Protein AF-A0A4U9HM57-F1 (afdb_monomer)

Structure (mmCIF, N/CA/C/O backbone):
data_AF-A0A4U9HM57-F1
#
_entry.id   AF-A0A4U9HM57-F1
#
loop_
_atom_site.group_PDB
_atom_site.id
_atom_site.type_symbol
_atom_site.label_atom_id
_atom_site.label_alt_id
_atom_site.label_comp_id
_atom_site.label_asym_id
_atom_site.label_entity_id
_atom_site.label_seq_id
_atom_site.pdbx_PDB_ins_code
_atom_site.Cartn_x
_atom_site.Cartn_y
_atom_site.Cartn_z
_atom_site.occupancy
_atom_site.B_iso_or_equiv
_atom_site.auth_seq_id
_atom_site.auth_comp_id
_atom_site.auth_asym_id
_atom_site.auth_atom_id
_atom_site.pdbx_PDB_model_num
ATOM 1 N N . MET A 1 1 ? -40.606 -4.405 15.744 1.00 51.44 1 MET A N 1
ATOM 2 C CA . MET A 1 1 ? -39.475 -4.597 16.677 1.00 51.44 1 MET A CA 1
ATOM 3 C C . MET A 1 1 ? -38.342 -5.224 15.889 1.00 51.44 1 MET A C 1
ATOM 5 O O . MET A 1 1 ? -38.521 -6.331 15.406 1.00 51.44 1 MET A O 1
ATOM 9 N N . ASN A 1 2 ? -37.229 -4.515 15.684 1.00 67.19 2 ASN A N 1
ATOM 10 C CA . ASN A 1 2 ? -36.085 -5.071 14.954 1.00 67.19 2 ASN A CA 1
ATOM 11 C C . ASN A 1 2 ? -35.020 -5.552 15.943 1.00 67.19 2 ASN A C 1
ATOM 13 O O . ASN A 1 2 ? -34.066 -4.830 16.264 1.00 67.19 2 ASN A O 1
ATOM 17 N N . ASP A 1 3 ? -35.185 -6.796 16.389 1.00 75.88 3 ASP A N 1
ATOM 18 C CA . ASP A 1 3 ? -34.184 -7.525 17.163 1.00 75.88 3 ASP A CA 1
ATOM 19 C C . ASP A 1 3 ? -33.108 -8.093 16.243 1.00 75.88 3 ASP A C 1
ATOM 21 O O . ASP A 1 3 ? -33.072 -9.262 15.871 1.00 75.88 3 ASP A O 1
ATOM 25 N N . LEU A 1 4 ? -32.189 -7.210 15.863 1.00 81.75 4 LEU A N 1
ATOM 26 C CA . LEU A 1 4 ? -30.934 -7.612 15.245 1.00 81.75 4 LEU A CA 1
ATOM 27 C C . LEU A 1 4 ? -30.013 -8.160 16.343 1.00 81.75 4 LEU A C 1
ATOM 29 O O . LEU A 1 4 ? -29.356 -7.387 17.051 1.00 81.75 4 LEU A O 1
ATOM 33 N N . ILE A 1 5 ? -30.008 -9.488 16.486 1.00 87.81 5 ILE A N 1
ATOM 34 C CA . ILE A 1 5 ? -29.186 -10.256 17.438 1.00 87.81 5 ILE A CA 1
ATOM 35 C C . ILE A 1 5 ? -27.691 -10.034 17.155 1.00 87.81 5 ILE A C 1
ATOM 37 O O . ILE A 1 5 ? -26.914 -9.743 18.065 1.00 87.81 5 ILE A O 1
ATOM 41 N N . ALA A 1 6 ? -27.291 -10.055 15.881 1.00 89.81 6 ALA A N 1
ATOM 42 C CA . ALA A 1 6 ? -25.943 -9.697 15.454 1.00 89.81 6 ALA A CA 1
ATOM 43 C C . ALA A 1 6 ? -25.877 -8.219 15.044 1.00 89.81 6 ALA A C 1
ATOM 45 O O . ALA A 1 6 ? -26.633 -7.749 14.192 1.00 89.81 6 ALA A O 1
ATOM 46 N N . ARG A 1 7 ? -24.938 -7.466 15.632 1.00 91.00 7 ARG A N 1
ATOM 47 C CA . ARG A 1 7 ? -24.706 -6.048 15.303 1.00 91.00 7 ARG A CA 1
ATOM 48 C C . ARG A 1 7 ? -23.231 -5.802 14.977 1.00 91.00 7 ARG A C 1
ATOM 50 O O . ARG A 1 7 ? -22.522 -5.243 15.816 1.00 91.00 7 ARG A O 1
ATOM 57 N N . PRO A 1 8 ? -22.770 -6.137 13.755 1.00 90.81 8 PRO A N 1
ATOM 58 C CA . PRO A 1 8 ? -21.363 -6.011 13.348 1.00 90.81 8 PRO A CA 1
ATOM 59 C C . PRO A 1 8 ? -20.782 -4.602 13.525 1.00 90.81 8 PRO A C 1
ATOM 61 O O . PRO A 1 8 ? -19.597 -4.427 13.791 1.00 90.81 8 PRO A O 1
ATOM 64 N N . ARG A 1 9 ? -21.632 -3.566 13.464 1.00 94.25 9 ARG A N 1
ATOM 65 C CA . ARG A 1 9 ? -21.219 -2.173 13.703 1.00 94.25 9 ARG A CA 1
ATOM 66 C C . ARG A 1 9 ? -20.659 -1.936 15.112 1.00 94.25 9 ARG A C 1
ATOM 68 O O . ARG A 1 9 ? -19.958 -0.949 15.296 1.00 94.25 9 ARG A O 1
ATOM 75 N N . ARG A 1 10 ? -20.927 -2.809 16.097 1.00 93.69 10 ARG A N 1
ATOM 76 C CA . ARG A 1 10 ? -20.396 -2.687 17.470 1.00 93.69 10 ARG A CA 1
ATOM 77 C C . ARG A 1 10 ? -18.866 -2.726 17.511 1.00 93.69 10 ARG A C 1
ATOM 79 O O . ARG A 1 10 ? -18.287 -1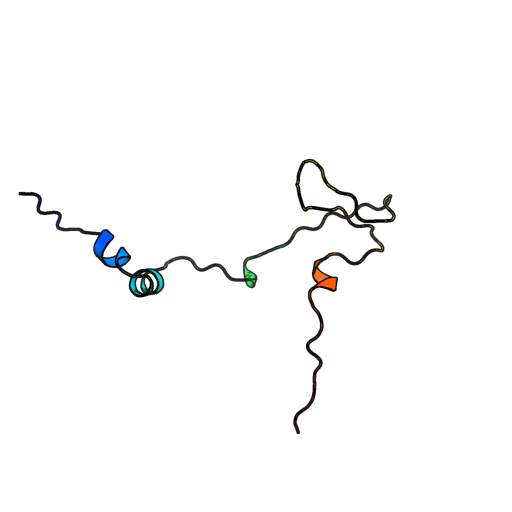.915 18.224 1.00 93.69 10 ARG A O 1
ATOM 86 N N . LEU A 1 11 ? -18.238 -3.578 16.702 1.00 94.50 11 LEU A N 1
ATOM 87 C CA . LEU A 1 11 ? -16.776 -3.700 16.615 1.00 94.50 11 LEU A CA 1
ATOM 88 C C . LEU A 1 11 ? -16.129 -2.607 15.742 1.00 94.50 11 LEU A C 1
ATOM 90 O O . LEU A 1 11 ? -14.917 -2.462 15.721 1.00 94.50 11 LEU A O 1
ATOM 94 N N . ARG A 1 12 ? -16.931 -1.784 15.047 1.00 95.44 12 ARG A N 1
ATOM 95 C CA . ARG A 1 12 ? -16.45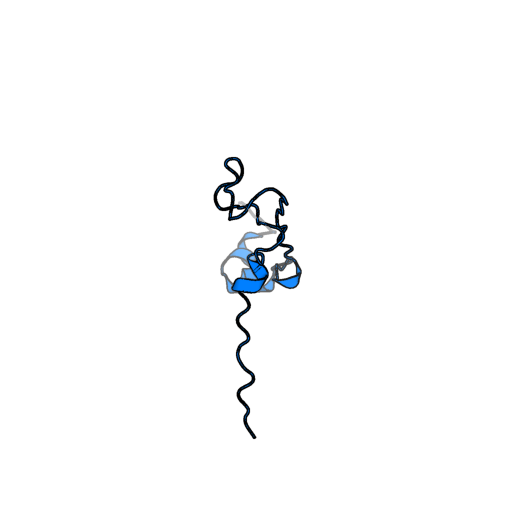7 -0.705 14.159 1.00 95.44 12 ARG A CA 1
ATOM 96 C C . ARG A 1 12 ? -16.653 0.701 14.745 1.00 95.44 12 ARG A C 1
ATOM 98 O O . ARG A 1 12 ? -16.565 1.681 14.012 1.00 95.44 12 ARG A O 1
ATOM 105 N N . LYS A 1 13 ? -16.965 0.809 16.045 1.00 96.06 13 LYS A N 1
ATOM 106 C CA . LYS A 1 13 ? -17.325 2.079 16.708 1.00 96.06 13 LYS A CA 1
ATOM 107 C C . LYS A 1 13 ? -16.153 3.038 16.918 1.00 96.06 13 LYS A C 1
ATOM 109 O O . LYS A 1 13 ? -16.368 4.243 16.897 1.00 96.06 13 LYS A O 1
ATOM 114 N N . SER A 1 14 ? -14.947 2.528 17.153 1.00 96.81 14 SER A N 1
ATOM 115 C CA . SER A 1 14 ? -13.760 3.348 17.412 1.00 96.81 14 SER A CA 1
ATOM 116 C C . SER A 1 14 ? -12.559 2.841 16.607 1.00 96.81 14 SER A C 1
ATOM 118 O O . SER A 1 14 ? -12.544 1.676 16.199 1.00 96.81 14 SER A O 1
ATOM 120 N N . PRO A 1 15 ? -11.543 3.686 16.358 1.00 96.62 15 PRO A N 1
ATOM 121 C CA . PRO A 1 15 ? -10.283 3.245 15.759 1.00 96.62 15 PRO A CA 1
ATOM 122 C C . PRO A 1 15 ? -9.613 2.110 16.548 1.00 96.62 15 PRO A C 1
ATOM 124 O O . PRO A 1 15 ? -9.206 1.128 15.945 1.00 96.62 15 PRO A O 1
ATOM 127 N N . ALA A 1 16 ? -9.601 2.187 17.884 1.00 96.94 16 ALA A N 1
ATOM 128 C CA . ALA A 1 16 ? -9.005 1.159 18.743 1.00 96.94 16 ALA A CA 1
ATOM 129 C C . ALA A 1 16 ? -9.695 -0.212 18.615 1.00 96.94 16 ALA A C 1
ATOM 131 O O . ALA A 1 16 ? -9.024 -1.235 18.544 1.00 96.94 16 ALA A O 1
ATOM 132 N N . LEU A 1 17 ? -11.033 -0.240 18.535 1.00 96.44 17 LEU A N 1
ATOM 133 C CA . LEU A 1 17 ? -11.770 -1.490 18.319 1.00 96.44 17 LEU A CA 1
ATOM 134 C C . LEU A 1 17 ? -11.539 -2.058 16.917 1.00 96.44 17 LEU A C 1
ATOM 136 O O . LEU A 1 17 ? -11.490 -3.269 16.765 1.00 96.44 17 LEU A O 1
ATOM 140 N N . ARG A 1 18 ? -11.372 -1.207 15.898 1.00 96.25 18 ARG A N 1
ATOM 141 C CA . ARG A 1 18 ? -11.045 -1.684 14.548 1.00 96.25 18 ARG A CA 1
ATOM 142 C C . ARG A 1 18 ? -9.652 -2.301 14.487 1.00 96.25 18 ARG A C 1
ATOM 144 O O . ARG A 1 18 ? -9.539 -3.377 13.928 1.00 96.25 18 ARG A O 1
ATOM 151 N N . ALA A 1 19 ? -8.657 -1.674 15.115 1.00 95.81 19 ALA A N 1
ATOM 152 C CA . ALA A 1 19 ? -7.289 -2.191 15.155 1.00 95.81 19 ALA A CA 1
ATOM 153 C C . ALA A 1 19 ? -7.180 -3.537 15.898 1.00 95.81 19 ALA A C 1
ATOM 155 O O . ALA A 1 19 ? -6.427 -4.408 15.489 1.00 95.81 19 ALA A O 1
ATOM 156 N N . LEU A 1 20 ? -7.957 -3.739 16.971 1.00 95.12 20 LEU A N 1
ATOM 157 C CA . LEU A 1 20 ? -7.939 -4.995 17.737 1.00 95.12 20 LEU A CA 1
ATOM 158 C C . LEU A 1 20 ? -8.562 -6.185 16.982 1.00 95.12 20 LEU A C 1
ATOM 160 O O . LEU A 1 20 ? -8.251 -7.332 17.284 1.00 95.12 20 LEU A O 1
ATOM 164 N N . PHE A 1 21 ? -9.458 -5.912 16.031 1.00 95.44 21 PHE A N 1
ATOM 165 C CA . PHE A 1 21 ? -10.159 -6.916 15.221 1.00 95.44 21 PHE A CA 1
ATOM 166 C C . PHE A 1 21 ? -9.766 -6.842 13.734 1.00 95.44 21 PHE A C 1
ATOM 168 O O . PHE A 1 21 ? -10.510 -7.314 12.876 1.00 95.44 21 PHE A O 1
ATOM 175 N N . GLU A 1 22 ? -8.640 -6.207 13.414 1.00 96.25 22 GLU A N 1
ATOM 176 C CA . GLU A 1 22 ? -8.094 -6.163 12.060 1.00 96.25 22 GLU A CA 1
ATOM 177 C C . GLU A 1 22 ? -7.467 -7.519 11.720 1.00 96.25 22 GLU A C 1
ATOM 179 O O . GLU A 1 22 ? -6.659 -8.047 12.479 1.00 96.25 22 GLU A O 1
ATOM 184 N N . GLU A 1 23 ? -7.869 -8.109 10.595 1.00 97.12 23 GLU A N 1
ATOM 185 C CA . GLU A 1 23 ? -7.433 -9.457 10.199 1.00 97.12 23 GLU A CA 1
ATOM 186 C C . GLU A 1 23 ? -6.193 -9.435 9.296 1.00 97.12 23 GLU A C 1
ATOM 188 O O . GLU A 1 23 ? -5.409 -10.383 9.296 1.00 97.12 23 GLU A O 1
ATOM 193 N N . THR A 1 24 ? -6.005 -8.353 8.538 1.00 96.31 24 THR A N 1
ATOM 194 C CA . THR A 1 24 ? -4.959 -8.233 7.519 1.00 96.31 24 THR A CA 1
ATOM 195 C C . THR A 1 24 ? -4.108 -7.014 7.808 1.00 96.31 24 THR A C 1
ATOM 197 O O . THR A 1 24 ? -4.631 -5.907 7.857 1.00 96.31 24 THR A O 1
ATOM 200 N N . THR A 1 25 ? -2.800 -7.204 7.929 1.00 95.94 25 THR A N 1
ATOM 201 C CA . THR A 1 25 ? -1.832 -6.115 8.056 1.00 95.94 25 THR A CA 1
ATOM 202 C C . THR A 1 25 ? -1.058 -5.949 6.751 1.00 95.94 25 THR A C 1
ATOM 204 O O . THR A 1 25 ? -0.869 -6.905 6.002 1.00 95.94 25 THR A O 1
ATOM 207 N N . LEU A 1 26 ? -0.627 -4.719 6.466 1.00 96.00 26 LEU A N 1
ATOM 208 C CA . LEU A 1 26 ? 0.273 -4.411 5.357 1.00 96.00 26 LEU A CA 1
ATOM 209 C C . LEU A 1 26 ? 1.529 -3.753 5.920 1.00 96.00 26 LEU A C 1
ATOM 211 O O . LEU A 1 26 ? 1.459 -2.731 6.603 1.00 96.00 26 LEU A O 1
ATOM 215 N N . THR A 1 27 ? 2.678 -4.340 5.626 1.00 96.31 27 THR A N 1
ATOM 216 C CA . THR A 1 27 ? 3.992 -3.885 6.074 1.00 96.31 27 THR A CA 1
ATOM 217 C C . THR A 1 27 ? 4.890 -3.589 4.877 1.00 96.31 27 THR A C 1
ATOM 219 O O . THR A 1 27 ? 4.610 -3.991 3.750 1.00 96.31 27 THR A O 1
ATOM 222 N N . LEU A 1 28 ? 6.010 -2.894 5.103 1.00 94.19 28 LEU A N 1
ATOM 223 C CA . LEU A 1 28 ? 6.996 -2.653 4.040 1.00 94.19 28 LEU A CA 1
ATOM 224 C C . LEU A 1 28 ? 7.565 -3.954 3.452 1.00 94.19 28 LEU A C 1
ATOM 226 O O . LEU A 1 28 ? 7.969 -3.959 2.295 1.00 94.19 28 LEU A O 1
ATOM 230 N N . ASN A 1 29 ? 7.558 -5.048 4.218 1.00 94.88 29 ASN A N 1
ATOM 231 C CA . ASN A 1 29 ? 8.047 -6.352 3.767 1.00 94.88 29 ASN A CA 1
ATOM 232 C C . ASN A 1 29 ? 7.126 -7.006 2.727 1.00 94.88 29 ASN A C 1
ATOM 234 O O . ASN A 1 29 ? 7.561 -7.906 2.014 1.00 94.88 29 ASN A O 1
ATOM 238 N N . ASP A 1 30 ? 5.880 -6.542 2.622 1.00 96.44 30 ASP A N 1
ATOM 239 C CA . ASP A 1 30 ? 4.893 -7.050 1.668 1.00 96.44 30 ASP A CA 1
ATOM 240 C C . ASP A 1 30 ? 4.955 -6.306 0.321 1.00 96.44 30 ASP A C 1
ATOM 242 O O . ASP A 1 30 ? 4.268 -6.669 -0.635 1.00 96.44 30 ASP A O 1
ATOM 246 N N . LEU A 1 31 ? 5.762 -5.241 0.232 1.00 94.69 31 LEU A N 1
ATOM 247 C CA . LEU A 1 31 ? 5.838 -4.374 -0.937 1.00 94.69 31 LEU A CA 1
ATOM 248 C C . LEU A 1 31 ? 7.045 -4.709 -1.815 1.00 94.69 31 LEU A C 1
ATOM 250 O O . LEU A 1 31 ? 8.184 -4.777 -1.358 1.00 94.69 31 LEU A O 1
ATOM 254 N N . VAL A 1 32 ? 6.794 -4.808 -3.121 1.00 92.06 32 VAL A N 1
ATOM 255 C CA . VAL A 1 32 ? 7.828 -4.896 -4.158 1.00 92.06 32 VAL A CA 1
ATOM 256 C C . VAL A 1 32 ? 7.665 -3.714 -5.103 1.00 92.06 32 VAL A C 1
ATOM 258 O O . VAL A 1 32 ? 6.589 -3.498 -5.659 1.00 92.06 32 VAL A O 1
ATOM 261 N N . LEU A 1 33 ? 8.739 -2.945 -5.298 1.00 90.81 33 LEU A N 1
ATOM 262 C CA . LEU A 1 33 ? 8.765 -1.825 -6.235 1.00 90.81 33 LEU A CA 1
ATOM 263 C C . LEU A 1 33 ? 9.395 -2.270 -7.565 1.00 90.81 33 LEU A C 1
ATOM 265 O O . LEU A 1 33 ? 10.623 -2.327 -7.652 1.00 90.81 33 LEU A O 1
ATOM 269 N N . PRO A 1 34 ? 8.604 -2.557 -8.616 1.00 89.88 34 PRO A N 1
ATOM 270 C CA . PRO A 1 34 ? 9.168 -2.806 -9.937 1.00 89.88 34 PRO A CA 1
ATOM 2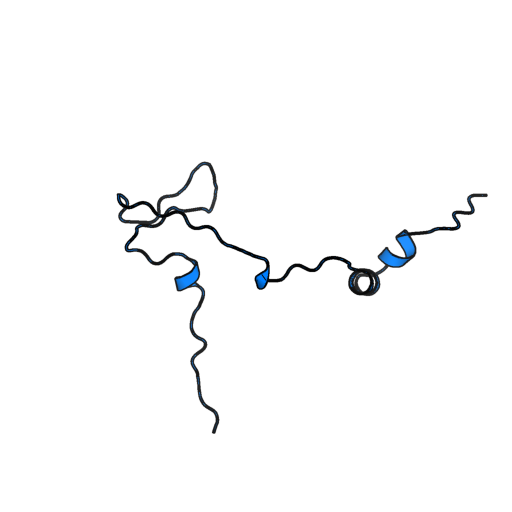71 C C . PRO A 1 34 ? 9.840 -1.534 -10.469 1.00 89.88 34 P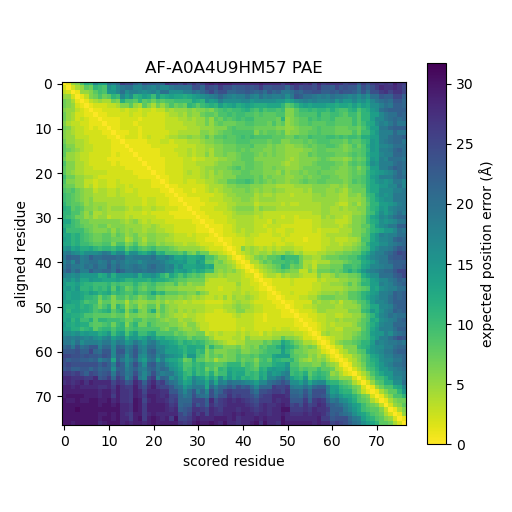RO A C 1
ATOM 273 O O . PRO A 1 34 ? 9.340 -0.425 -10.256 1.00 89.88 34 PRO A O 1
ATOM 276 N N . ILE A 1 35 ? 10.962 -1.696 -11.171 1.00 88.56 35 ILE A N 1
ATOM 277 C CA . ILE A 1 35 ? 11.690 -0.621 -11.859 1.00 88.56 35 ILE A CA 1
ATOM 278 C C . ILE A 1 35 ? 11.791 -0.944 -13.351 1.00 88.56 35 ILE A C 1
ATOM 280 O O . ILE A 1 35 ? 11.884 -2.112 -13.722 1.00 88.56 35 ILE A O 1
ATOM 284 N N . PHE A 1 36 ? 11.762 0.087 -14.195 1.00 88.88 36 PHE A N 1
ATOM 285 C CA . PHE A 1 36 ? 11.901 -0.047 -15.646 1.00 88.88 36 PHE A CA 1
ATOM 286 C C . PHE A 1 36 ? 13.301 0.409 -16.048 1.00 88.88 36 PHE A C 1
ATOM 288 O O . PHE A 1 36 ? 13.694 1.514 -15.681 1.00 88.88 36 PHE A O 1
A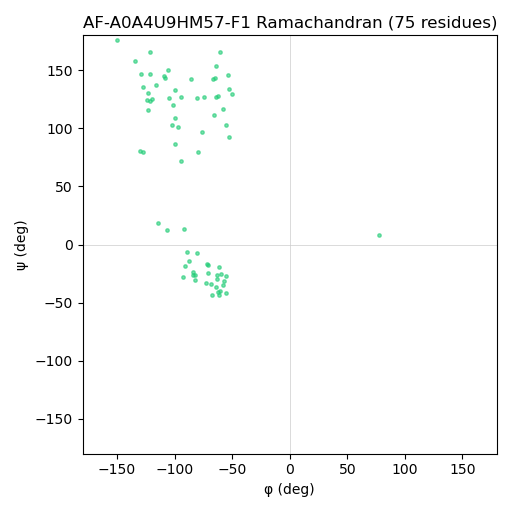TOM 295 N N . VAL A 1 37 ? 14.051 -0.433 -16.760 1.00 87.25 37 VAL A N 1
ATOM 296 C CA . VAL A 1 37 ? 15.418 -0.130 -17.207 1.00 87.25 37 VAL A CA 1
ATOM 297 C C . VAL A 1 37 ? 15.479 -0.259 -18.725 1.00 87.25 37 VAL A C 1
ATOM 299 O O . VAL A 1 37 ? 15.019 -1.263 -19.264 1.00 87.25 37 VAL A O 1
ATOM 302 N N . GLU A 1 38 ? 16.023 0.753 -19.395 1.00 87.12 38 GLU A N 1
ATOM 303 C CA . GLU A 1 38 ? 16.195 0.816 -20.851 1.00 87.12 38 GLU A CA 1
ATOM 304 C C . GLU A 1 38 ? 17.670 1.149 -21.146 1.00 87.12 38 GLU A C 1
ATOM 306 O O . GLU A 1 38 ? 18.274 1.971 -20.456 1.00 87.12 38 GLU A O 1
ATOM 311 N N . GLU A 1 39 ? 18.289 0.457 -22.108 1.00 82.25 39 GLU A N 1
ATOM 312 C CA . GLU A 1 39 ? 19.728 0.612 -22.393 1.00 82.25 39 GLU A CA 1
ATOM 313 C C . GLU A 1 39 ? 20.031 1.823 -23.284 1.00 82.25 39 GLU A C 1
ATOM 315 O O . GLU A 1 39 ? 21.118 2.382 -23.205 1.00 82.25 39 GLU A O 1
ATOM 320 N N . GLU A 1 40 ? 19.066 2.244 -24.101 1.00 81.44 40 GLU A N 1
ATOM 321 C CA . GLU A 1 40 ? 19.232 3.294 -25.116 1.00 81.44 40 GLU A CA 1
ATOM 322 C C . GLU A 1 40 ? 18.871 4.701 -24.606 1.00 81.44 40 GLU A C 1
ATOM 324 O O . GLU A 1 40 ? 18.681 5.620 -25.401 1.00 81.44 40 GLU A O 1
ATOM 329 N N . ILE A 1 41 ? 18.728 4.878 -23.288 1.00 82.06 41 ILE A N 1
ATOM 330 C CA . ILE A 1 41 ? 18.415 6.178 -22.685 1.00 82.06 41 ILE A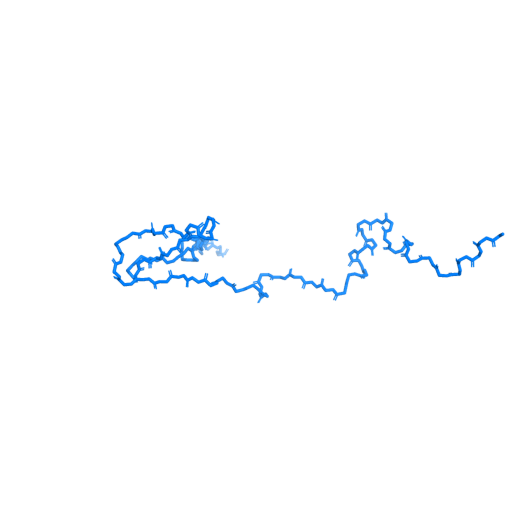 CA 1
ATOM 331 C C . ILE A 1 41 ? 19.552 6.641 -21.784 1.00 82.06 41 ILE A C 1
ATOM 333 O O . ILE A 1 41 ? 20.094 5.868 -20.995 1.00 82.06 41 ILE A O 1
ATOM 337 N N . ASP A 1 42 ? 19.873 7.927 -21.882 1.00 74.56 42 ASP A N 1
ATOM 338 C CA . ASP A 1 42 ? 20.939 8.554 -21.096 1.00 74.56 42 ASP A CA 1
ATOM 339 C C . ASP A 1 42 ? 20.421 9.141 -19.769 1.00 74.56 42 ASP A C 1
ATOM 341 O O . ASP A 1 42 ? 21.199 9.387 -18.850 1.00 74.56 42 ASP A O 1
ATOM 345 N N . ASP A 1 43 ? 19.106 9.360 -19.648 1.00 72.56 43 ASP A N 1
ATOM 346 C CA . ASP A 1 43 ? 18.474 9.983 -18.478 1.00 72.56 43 ASP A CA 1
ATOM 347 C C . ASP A 1 43 ? 17.032 9.474 -18.255 1.00 72.56 43 ASP A C 1
ATOM 349 O O . ASP A 1 43 ? 16.503 8.681 -19.038 1.00 72.56 43 ASP A O 1
ATOM 353 N N . TYR A 1 44 ? 16.383 9.915 -17.173 1.00 81.19 44 TYR A N 1
ATOM 354 C CA . TYR A 1 44 ? 15.029 9.508 -16.791 1.00 81.19 44 TYR A CA 1
ATOM 355 C C . TYR A 1 44 ? 13.996 9.810 -17.887 1.00 81.19 44 TYR A C 1
ATOM 357 O O . TYR A 1 44 ? 13.665 10.964 -18.166 1.00 81.19 44 TYR A O 1
ATOM 365 N N . LYS A 1 45 ? 13.382 8.760 -18.437 1.00 87.12 45 LYS A N 1
ATOM 366 C CA . LYS A 1 45 ? 12.321 8.879 -19.447 1.00 87.12 45 LYS A CA 1
ATOM 367 C C . LYS A 1 45 ? 10.956 8.670 -18.807 1.00 87.12 45 LYS A C 1
ATO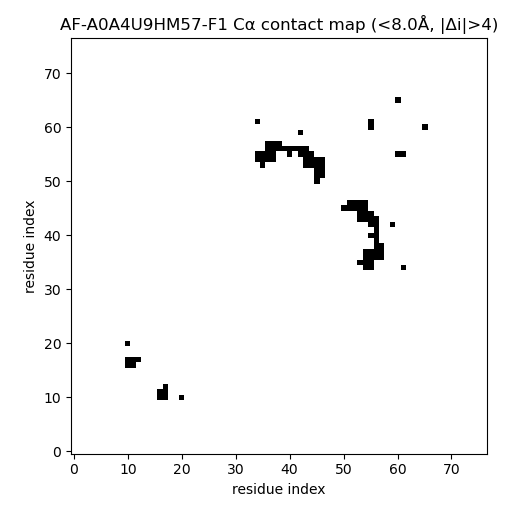M 369 O O . LYS A 1 45 ? 10.702 7.626 -18.210 1.00 87.12 45 LYS A O 1
ATOM 374 N N . ALA A 1 46 ? 10.078 9.667 -18.895 1.00 88.88 46 ALA A N 1
ATOM 375 C CA . ALA A 1 46 ? 8.716 9.557 -18.377 1.00 88.88 46 ALA A CA 1
ATOM 376 C C . ALA A 1 46 ? 7.903 8.520 -19.167 1.00 88.88 46 ALA A C 1
ATOM 378 O O . ALA A 1 46 ? 8.039 8.403 -20.384 1.00 88.88 46 ALA A O 1
ATOM 379 N N . ILE A 1 47 ? 7.056 7.770 -18.462 1.00 89.75 47 ILE A N 1
ATOM 380 C CA . ILE A 1 47 ? 6.121 6.825 -19.074 1.00 89.75 47 ILE A CA 1
ATOM 381 C C . ILE A 1 47 ? 4.741 7.482 -19.072 1.00 89.75 47 ILE A C 1
ATOM 383 O O . ILE A 1 47 ? 4.072 7.504 -18.042 1.00 89.75 47 ILE A O 1
ATOM 387 N N . ASP A 1 48 ? 4.292 7.992 -20.220 1.00 91.69 48 ASP A N 1
ATOM 388 C CA . ASP A 1 48 ? 3.039 8.764 -20.319 1.00 91.69 48 ASP A CA 1
ATOM 389 C C . ASP A 1 48 ? 1.806 7.979 -19.843 1.00 91.69 48 ASP A C 1
ATOM 391 O O . ASP A 1 48 ? 0.900 8.531 -19.219 1.00 91.69 48 ASP A O 1
ATOM 395 N N . ALA A 1 49 ? 1.790 6.662 -20.075 1.00 94.38 49 ALA A N 1
ATOM 396 C CA . ALA A 1 49 ? 0.721 5.773 -19.620 1.00 94.38 49 ALA A CA 1
ATOM 397 C C . ALA A 1 49 ? 0.729 5.526 -18.097 1.00 94.38 49 ALA A C 1
ATOM 399 O O . ALA A 1 49 ? -0.261 5.047 -17.545 1.00 94.38 49 ALA A O 1
ATOM 400 N N . MET A 1 50 ? 1.837 5.829 -17.411 1.00 93.25 50 MET A N 1
ATOM 401 C CA . MET A 1 50 ? 2.016 5.640 -15.971 1.00 93.25 50 MET A CA 1
ATOM 402 C C . MET A 1 50 ? 2.550 6.935 -15.332 1.00 93.25 50 MET A C 1
ATOM 404 O O . MET A 1 50 ? 3.748 7.041 -15.058 1.00 93.25 50 MET A O 1
ATOM 408 N N . PRO A 1 51 ? 1.679 7.926 -15.059 1.00 92.25 51 PRO A N 1
ATOM 409 C CA . PRO A 1 51 ? 2.092 9.204 -14.486 1.00 92.25 51 PRO A CA 1
ATOM 410 C C . PRO A 1 51 ? 2.921 9.039 -13.204 1.00 92.25 51 PRO A C 1
ATOM 412 O O . PRO A 1 51 ? 2.578 8.256 -12.318 1.00 92.25 51 PRO A O 1
ATOM 415 N N . GLY A 1 52 ? 4.028 9.780 -13.109 1.00 87.31 52 GLY A N 1
ATOM 416 C CA . GLY A 1 52 ? 4.967 9.695 -11.983 1.00 87.31 52 GLY A CA 1
ATOM 417 C C . GLY A 1 52 ? 5.899 8.477 -12.017 1.00 87.31 52 GLY A C 1
ATOM 418 O O . GLY A 1 52 ? 6.613 8.228 -11.045 1.00 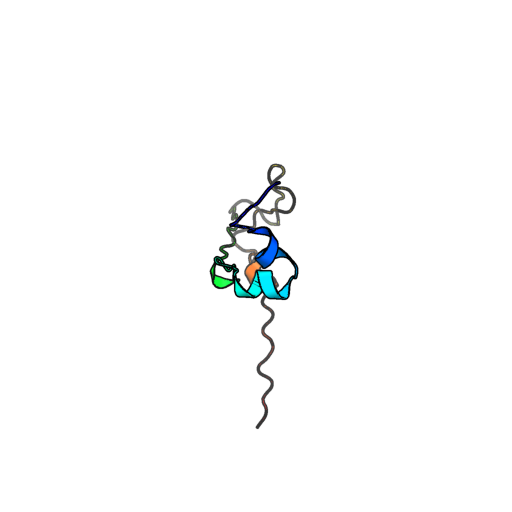87.31 52 GLY A O 1
ATOM 419 N N . ARG A 1 53 ? 5.904 7.702 -13.110 1.00 90.12 53 ARG A N 1
ATOM 420 C CA . ARG A 1 53 ? 6.857 6.614 -13.348 1.00 90.12 53 ARG A CA 1
ATOM 421 C C . ARG A 1 53 ? 7.847 6.997 -14.437 1.00 90.12 53 ARG A C 1
ATOM 423 O O . ARG A 1 53 ? 7.493 7.621 -15.435 1.00 90.12 53 ARG A O 1
ATOM 430 N N . HIS A 1 54 ? 9.082 6.554 -14.238 1.00 90.31 54 HIS A N 1
ATOM 431 C CA . HIS A 1 54 ? 10.184 6.785 -15.156 1.00 90.31 54 HIS A CA 1
ATOM 432 C C . HIS A 1 54 ? 10.888 5.464 -15.470 1.00 90.31 54 HIS A C 1
ATOM 434 O O . HIS A 1 54 ? 10.954 4.576 -14.611 1.00 90.31 54 HIS A O 1
ATOM 440 N N . ALA A 1 55 ? 11.393 5.348 -16.693 1.00 88.00 55 ALA A N 1
ATOM 441 C CA . ALA A 1 55 ? 12.416 4.383 -17.057 1.00 88.00 55 ALA A CA 1
ATOM 442 C C . ALA A 1 55 ? 13.798 4.976 -16.759 1.00 88.00 55 ALA A C 1
ATOM 444 O O . ALA A 1 55 ? 14.016 6.180 -16.911 1.00 88.00 55 ALA A O 1
ATOM 445 N N . TYR A 1 56 ? 14.700 4.120 -16.294 1.00 86.50 56 TYR A N 1
ATOM 446 C CA . TYR A 1 56 ? 16.052 4.464 -15.873 1.00 86.50 56 TYR A CA 1
ATOM 447 C C . TYR A 1 56 ? 17.061 3.926 -16.887 1.00 86.50 56 TYR A C 1
ATOM 449 O O . TYR A 1 56 ? 16.873 2.826 -17.411 1.00 86.50 56 TYR A O 1
ATOM 457 N N . SER A 1 57 ? 18.147 4.663 -17.116 1.00 85.75 57 SER A N 1
ATOM 458 C CA . SER A 1 57 ? 19.303 4.099 -17.813 1.00 85.75 57 SER A CA 1
ATOM 459 C C . SER A 1 57 ? 19.919 2.972 -16.983 1.00 85.75 57 SER A C 1
ATOM 461 O O . SER A 1 57 ? 19.842 2.984 -15.750 1.00 85.75 57 SER A O 1
ATOM 463 N N . ARG A 1 58 ? 20.593 2.021 -17.635 1.00 79.62 58 ARG A N 1
ATOM 464 C CA . ARG A 1 58 ? 21.359 0.962 -16.953 1.00 79.62 58 ARG A CA 1
ATOM 465 C C . ARG A 1 58 ? 22.432 1.532 -16.019 1.00 79.62 58 ARG A C 1
ATOM 467 O O . ARG A 1 58 ? 22.758 0.914 -15.005 1.00 79.62 58 ARG A O 1
ATOM 474 N N . GLU A 1 59 ? 22.990 2.687 -16.370 1.00 79.06 59 GLU A N 1
ATOM 475 C CA . GLU A 1 59 ? 24.066 3.336 -15.616 1.00 79.06 59 GLU A CA 1
ATOM 476 C C . GLU A 1 59 ? 23.537 4.185 -14.455 1.00 79.06 59 GLU A C 1
ATOM 478 O O . GLU A 1 59 ? 24.211 4.348 -13.434 1.00 79.06 59 GLU A O 1
ATOM 483 N N . THR A 1 60 ? 22.299 4.670 -14.565 1.00 75.00 60 THR A N 1
ATOM 484 C CA . THR A 1 60 ? 21.674 5.502 -13.541 1.00 75.00 60 THR A CA 1
ATOM 485 C C . THR A 1 60 ? 21.128 4.632 -12.405 1.00 75.00 60 THR A C 1
ATOM 487 O O . THR A 1 60 ? 20.328 3.720 -12.629 1.00 75.00 60 THR A O 1
ATOM 490 N N . PRO A 1 61 ? 21.504 4.897 -11.142 1.00 67.56 61 PRO A N 1
ATOM 491 C CA . PRO A 1 61 ? 20.952 4.163 -10.015 1.00 67.56 61 PRO A CA 1
ATOM 492 C C . PRO A 1 61 ? 19.442 4.411 -9.889 1.00 67.56 61 PRO A C 1
ATOM 494 O O . PRO A 1 61 ? 18.984 5.547 -9.802 1.00 67.56 61 PRO A O 1
ATOM 497 N N . GLY A 1 62 ? 18.669 3.323 -9.837 1.00 69.50 62 GLY A N 1
ATOM 498 C CA . GLY A 1 62 ? 17.226 3.382 -9.617 1.00 69.50 62 GLY A CA 1
ATOM 499 C C . GLY A 1 62 ? 16.840 4.029 -8.273 1.00 69.50 62 GLY A C 1
ATOM 500 O O . GLY A 1 62 ? 17.658 4.140 -7.353 1.00 69.50 62 GLY A O 1
ATOM 501 N N . PRO A 1 63 ? 15.560 4.394 -8.105 1.00 69.00 63 PRO A N 1
ATOM 502 C CA . PRO A 1 63 ? 15.083 5.284 -7.045 1.00 69.00 63 PRO A CA 1
ATOM 503 C C . PRO A 1 63 ? 15.295 4.701 -5.643 1.00 69.00 63 PRO A C 1
ATOM 505 O O . PRO A 1 63 ? 15.555 5.439 -4.697 1.00 69.00 63 PRO A O 1
ATOM 508 N N . ALA A 1 64 ? 15.275 3.370 -5.517 1.00 66.44 64 ALA A N 1
ATOM 509 C CA . ALA A 1 64 ? 15.522 2.672 -4.258 1.00 66.44 64 ALA A CA 1
ATOM 510 C C . ALA A 1 64 ? 16.938 2.903 -3.699 1.00 66.44 64 ALA A C 1
ATOM 512 O O . ALA A 1 64 ? 17.134 2.819 -2.492 1.00 66.44 64 ALA A O 1
ATOM 513 N N . LYS A 1 65 ? 17.932 3.205 -4.547 1.00 62.03 65 LYS A N 1
ATOM 514 C CA . LYS A 1 65 ? 19.303 3.486 -4.092 1.00 62.03 65 LYS A CA 1
ATOM 515 C C . LYS A 1 65 ? 19.493 4.938 -3.653 1.00 62.03 65 LYS A C 1
ATOM 517 O O . LYS A 1 65 ? 20.386 5.199 -2.856 1.00 62.03 65 LYS A O 1
ATOM 522 N N . LEU A 1 66 ? 18.662 5.865 -4.138 1.00 60.94 66 LEU A N 1
ATOM 523 C CA . LEU A 1 66 ? 18.732 7.278 -3.751 1.00 60.94 66 LEU A CA 1
ATOM 524 C C . LEU A 1 66 ? 18.021 7.573 -2.423 1.00 60.94 66 LEU A C 1
ATOM 526 O O . LEU A 1 66 ? 18.429 8.486 -1.713 1.00 60.94 66 LEU A O 1
ATOM 530 N N . SER A 1 67 ? 16.966 6.830 -2.075 1.00 62.22 67 SER A N 1
ATOM 531 C CA . SER A 1 67 ? 16.173 7.096 -0.864 1.00 62.22 67 SER A CA 1
ATOM 532 C C . SER A 1 67 ? 16.695 6.407 0.401 1.00 62.22 67 SER A C 1
ATOM 534 O O . SER A 1 67 ? 16.261 6.749 1.499 1.00 62.22 67 SER A O 1
ATOM 536 N N . VAL A 1 68 ? 17.602 5.433 0.274 1.00 56.16 68 VAL A N 1
ATOM 537 C CA . VAL A 1 68 ? 18.227 4.745 1.415 1.00 56.16 68 VAL A CA 1
ATOM 538 C C . VAL A 1 68 ? 19.547 5.439 1.737 1.00 56.16 68 VAL A C 1
ATOM 540 O O . VAL A 1 68 ? 20.632 4.930 1.467 1.00 56.16 68 VAL A O 1
ATOM 543 N N . SER A 1 69 ? 19.463 6.640 2.306 1.00 45.56 69 SER A N 1
ATOM 544 C CA . SER A 1 69 ? 20.619 7.252 2.960 1.00 45.56 69 SER A CA 1
ATOM 545 C C . SER A 1 69 ? 21.032 6.361 4.136 1.00 45.56 69 SER A C 1
ATOM 547 O O . SER A 1 69 ? 20.180 6.053 4.975 1.00 45.56 69 SER A O 1
ATOM 549 N N . PRO A 1 70 ? 22.306 5.948 4.255 1.00 47.16 70 PRO A N 1
ATOM 550 C CA . PRO A 1 70 ? 22.760 5.266 5.448 1.00 47.16 70 PRO A CA 1
ATOM 551 C C . PRO A 1 70 ? 22.677 6.282 6.585 1.00 47.16 70 PRO A C 1
ATOM 553 O O . PRO A 1 70 ? 23.428 7.260 6.614 1.00 47.16 70 PRO A O 1
ATOM 556 N N . THR A 1 71 ? 21.759 6.078 7.531 1.00 55.59 71 THR A N 1
ATOM 557 C CA . THR A 1 71 ? 21.944 6.624 8.873 1.00 55.59 71 THR A CA 1
ATOM 558 C C . THR A 1 71 ? 23.291 6.093 9.332 1.00 55.59 71 THR A C 1
ATOM 560 O O . THR A 1 71 ? 23.443 4.904 9.608 1.00 55.59 71 THR A O 1
ATOM 563 N N . GLN A 1 72 ? 24.292 6.968 9.275 1.00 48.41 72 GLN A N 1
ATOM 564 C CA . GLN A 1 72 ? 25.652 6.657 9.649 1.00 48.41 72 GLN A CA 1
ATOM 565 C C . GLN A 1 72 ? 25.635 6.006 11.026 1.00 48.41 72 GLN A C 1
ATOM 567 O O . GLN A 1 72 ? 25.043 6.532 11.971 1.00 48.41 72 GLN A O 1
ATOM 572 N N . ALA A 1 73 ? 26.308 4.864 11.112 1.00 48.22 73 ALA A N 1
ATOM 573 C CA . ALA A 1 73 ? 26.845 4.345 12.348 1.00 48.22 73 ALA A CA 1
ATOM 574 C C . ALA A 1 73 ? 27.696 5.451 12.997 1.00 48.22 73 ALA A C 1
ATOM 576 O O . ALA A 1 73 ? 28.869 5.626 12.685 1.00 48.22 73 ALA A O 1
ATOM 577 N N . SER A 1 74 ? 27.072 6.243 13.863 1.00 45.75 74 SER A N 1
ATOM 578 C CA . SER A 1 74 ? 27.747 7.126 14.800 1.00 45.75 74 SER A CA 1
ATOM 579 C C . SER A 1 74 ? 27.750 6.393 16.127 1.00 45.75 74 SER A C 1
ATOM 581 O O . SER A 1 74 ? 26.702 6.142 16.724 1.00 45.75 74 SER A O 1
ATOM 583 N N . GLY A 1 75 ? 28.944 5.953 16.510 1.00 48.72 75 GLY A N 1
ATOM 584 C CA . GLY A 1 75 ? 29.175 5.199 17.722 1.00 48.72 75 GLY A CA 1
ATOM 585 C C . GLY A 1 75 ? 28.623 5.892 18.961 1.00 48.72 75 GLY A C 1
ATOM 586 O O . GLY A 1 75 ? 28.693 7.109 19.126 1.00 48.72 75 GLY A O 1
ATOM 587 N N . ARG A 1 76 ? 28.164 5.067 19.891 1.00 46.12 76 ARG A N 1
ATOM 588 C CA . ARG A 1 76 ? 28.401 5.329 21.298 1.00 46.12 76 ARG A CA 1
ATOM 589 C C . ARG A 1 76 ? 29.105 4.113 21.866 1.00 46.12 76 ARG A C 1
ATOM 591 O O . ARG A 1 76 ? 28.588 3.000 21.811 1.00 46.12 76 ARG A O 1
ATOM 598 N N . SER A 1 77 ? 30.335 4.389 22.284 1.00 45.34 77 SER A N 1
ATOM 599 C CA . SER A 1 77 ? 30.989 3.712 23.391 1.00 45.34 77 SER A CA 1
ATOM 600 C C . SER A 1 77 ? 30.089 3.666 24.623 1.00 45.34 77 SER A C 1
ATOM 602 O O . SER A 1 77 ? 29.166 4.511 24.720 1.00 45.34 77 SER A O 1
#

Foldseek 3Di:
DDPPVDDPCVQVVDPVSCVVPPDDDDDPVNDDDDAAEDQPDPAWDDDPVDPPHTYGYPPDDDPVVVPPDPPDPDDDD

Solvent-accessible surface area (backbone atoms only — not comparable to full-atom values): 5410 Å² total; per-residue (Å²): 134,88,84,67,86,76,59,77,64,69,54,61,72,45,72,70,47,36,64,75,68,57,89,79,86,89,55,78,88,78,60,80,84,89,81,49,75,40,84,93,40,94,53,79,39,76,38,86,94,42,79,98,40,54,34,30,15,77,85,50,81,56,70,76,67,71,73,61,69,76,80,69,91,72,83,76,131

Radius of gyration: 23.53 Å; Cα contacts (8 Å, |Δi|>4): 48; chains: 1; bounding box: 70×20×48 Å

pLDDT: mean 81.55, std 16.3, range [45.34, 97.12]

Secondary structure (DSSP, 8-state):
----S--GGGGGSSHHHHHHT------GGG-----EEETT-SSPEE-TTSTT-EEEESSSPPHHHHH----------

Organism: NCBI:txid83655

Nearest PDB structures (foldseek):
  1b4e-assembly1_A  TM=9.222E-01  e=4.764E-05  Escherichia coli
  1w5o-assembly1_B  TM=8.656E-01  e=1.115E-02  Pseudomonas aeruginosa PAO1
  2c15-assembly1_B  TM=8.619E-01  e=1.039E-02  Pseudomonas aeruginosa
  1gzg-assembly1_A  TM=8.706E-01  e=1.115E-02  Pseudomonas aeruginosa
  1w5m-assembly1_B  TM=8.641E-01  e=1.819E-02  Pseudomonas aeruginosa PAO1

Mean predicted aligned error: 10.64 Å

Sequence (77 aa):
MNDLIARPRRLRKSPALRALFEETTLTLNDLVLPIFVEEEIDDYKAIDAMPGRHAYSRETPGPAKLSVSPTQASGRS

InterPro domains:
  IPR001731 Delta-aminolevulinic acid dehydratase [PF00490] (6-59)
  IPR013785 Aldolase-type TIM barrel [G3DSA:3.20.20.70] (2-64)

=== Feature glossary ===
Reading guide. The protein is described through the following features:

Foldseek 3Di. A 3Di character summarizes, for each residue, the relative orientation of the Cα frame of its nearest spatial neighbor. B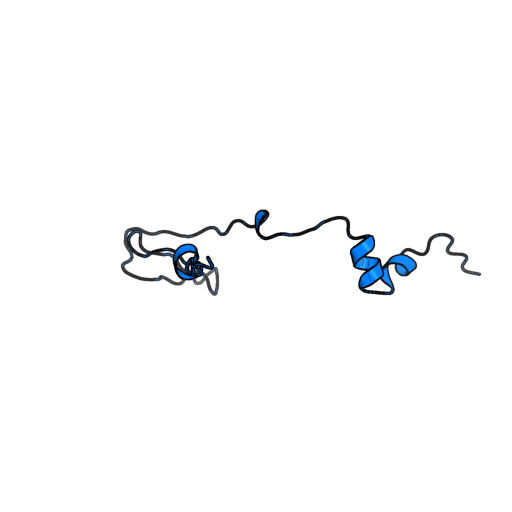ecause it encodes fold topology rather than chemistry, 3Di alignments detect remote structural similarity that sequence alignment misses.

Contact-map, Ramachandran, and PAE plots. Plot images: a contact map (which residues are close in 3D, as an N×N binary image), a Ramachandran scatter (backbone torsion angles, revealing secondary-structure composition at a glance), and — for AlphaFold structures — a PAE heatmap (pairwise prediction confidence).

Radius of gyration, Cα contacts, bounding box. Radius of gyration (Rg) is the root-mean-square distance of Cα atoms from their centroid — a single number for overall size and compactness. A globular domain of N residues has Rg ≈ 2.2·N^0.38 Å; an extended or disordered chain has a much larger Rg. The Cα contact count is the number of residue pairs whose Cα atoms are within 8 Å and are more than four positions apart in sequence — a standard proxy for tertiary packing density. The bounding box is the smallest axis-aligned box enclosing all Cα atoms.

Secondary structure (8-state, DSSP). Eight-state secondary structure (DSSP): H is the canonical α-helix, G the tighter 3₁₀-helix, I the wider π-helix; E/B are β-structure, T and S are turns and bends, and '-' is everything else. DSSP derives these from the pattern of main-chain N–H···O=C hydrogen bonds, not from the sequence.

B-factor. B-factor (Debye–Waller factor) reflects atomic displacement in the crystal lattice. It is an experimental observable (units Å²), not a prediction; low values mean the atom is pinned down, high values mean it moves or is heterogeneous across the crystal.

pLDDT. pLDDT is the predicted lDDT-Cα score: AlphaFold's confidence that the local environment of each residue (all inter-atomic distances within 15 Å) is correctly placed. It is a per-residue number between 0 and 100, with higher meaning more reliable.

Nearest PDB structures. Nearest PDB neighbors are the top structural matches found by Foldseek when searching this structure against the entire Protein Data Bank. Each hit reports a TM-score (0 to 1; >0.5 almost always implies the same fold) and an E-value. These are *structural* homologs — they may share no detectable sequence similarity.

Solvent-accessible surface area. Accessible surface area quantifies burial. A residue with SASA near zero is packed into the hydrophobic core; one with SASA >100 Å² sits on the surface. Computed here via the Shrake–Rupley numerical algorithm with a 1.4 Å probe.

Rendered structure images. Structure images are PyMOL renders from six orthogonal camera directions. Cartoon representation draws helices as coils and strands as arrows; sticks shows the backbone as bonds; surface shows the solvent-excluded envelope. Rainbow coloring maps sequence position to hue (blue→red, N→C); chain coloring assigns a distinct color per polypeptide.

Backbone torsions (φ/ψ). φ (phi) and ψ (psi) are the two rotatable backbone dihedrals per residue: φ is the C(i-1)–N–Cα–C torsion, ψ is the N–Cα–C–N(i+1) torsion, both in degrees on (−180°, 180°]. α-helical residues cluster near (−60°, −45°); β-strand residues near (−120°, +130°). A Ramachandran plot is simply a scatter of (φ, ψ) for every residue.

Predicted aligned error. Predicted Aligned Error (PAE) is an AlphaFold confidence matrix: entry (i, j) is the expected error in the position of residue j, in ångströms, when the prediction is superimposed on the true structure at residue i. Low PAE within a block of residues means that block is internally rigid and well-predicted; high PAE between two blocks means their relative placement is uncertain even if each block individually is confident.

mmCIF coordinates. Structure coordinates are given as an mmCIF _atom_site loop: one row per atom with element, residue name, chain id, sequence number, and x/y/z position in Å. Only the four main-chain atoms per residue are included here; side chains are omitted to keep the record compact.

InterPro / GO / CATH / organism. Database cross-references. InterPro integrates a dozen domain/family signature databases into unified entries with residue-range hits. GO terms attach function/process/location labels with evidence codes. CATH codes position the fold in a four-level structural taxonomy. Organism is the NCBI-taxonomy species name.

Secondary structure (3-state, P-SEA). SS3 is a coarse helix/strand/coil call (letters a/b/c) made by the P-SEA algorithm from inter-Cα distances and dihedrals. It is less detailed than DSSP but needs only Cα positions.

Sequence. Sequence gives the chain of amino acids in standard one-letter code (A=alanine, C=cysteine, …, Y=tyrosine), read N→C. It is the only feature that is directly encoded by the gene; all structural features are derived from the folded form of this sequence.